Protein AF-T1DW02-F1 (afdb_monomer)

Foldseek 3Di:
DLVVVLVVLVVVLVVLVVVLVVLVVCVVVVVRPDPVVNVVSVVVNVVSVVVSVVSVD

Mean predicted aligned error: 6.17 Å

Nearest PDB structures (foldseek):
  3r84-assembly10_S  TM=9.463E-01  e=2.368E+00  Saccharomyces cerevisiae
  6b87-assembly3_C  TM=5.328E-01  e=3.302E+00  synthetic construct
  4abm-assembly1_A  TM=4.691E-01  e=7.334E+00  Homo sapiens

Solvent-accessible surface area (backbone atoms only — not comparable to full-atom values): 3324 Å² total; per-residue (Å²): 138,70,66,65,57,55,54,49,51,52,49,52,47,52,54,55,48,52,53,48,50,53,51,52,50,35,46,72,70,69,70,51,89,57,72,65,55,58,59,51,52,53,50,51,50,50,53,50,50,51,52,49,52,67,69,72,108

Structure (mmCIF, N/CA/C/O backbone):
data_AF-T1DW02-F1
#
_entry.id   AF-T1DW02-F1
#
loop_
_atom_site.group_PDB
_atom_site.id
_atom_site.type_symbol
_atom_site.label_atom_id
_atom_site.label_alt_id
_atom_site.label_comp_id
_atom_site.label_asym_id
_atom_site.label_entity_id
_atom_site.label_seq_id
_atom_site.pdbx_PDB_ins_code
_atom_site.Cartn_x
_atom_site.Cartn_y
_atom_site.Cartn_z
_atom_site.occupancy
_atom_site.B_iso_or_equiv
_atom_site.auth_seq_id
_atom_site.auth_comp_id
_atom_site.auth_asym_id
_atom_site.auth_atom_id
_atom_site.pdbx_PDB_model_num
ATOM 1 N N . MET A 1 1 ? -10.144 -10.684 25.861 1.00 45.81 1 MET A N 1
ATOM 2 C CA . MET A 1 1 ? -9.577 -11.483 24.746 1.00 45.81 1 MET A CA 1
ATOM 3 C C . MET A 1 1 ? -9.806 -10.849 23.357 1.00 45.81 1 MET A C 1
ATOM 5 O O . MET A 1 1 ? -9.592 -11.540 22.376 1.00 45.81 1 MET A O 1
ATOM 9 N N . LYS A 1 2 ? -10.195 -9.561 23.227 1.00 51.22 2 LYS A N 1
ATOM 10 C CA . LYS A 1 2 ? -10.452 -8.913 21.917 1.00 51.22 2 LYS A CA 1
ATOM 11 C C . LYS A 1 2 ? -9.320 -7.990 21.421 1.00 51.22 2 LYS A C 1
ATOM 13 O O . LYS A 1 2 ? -9.219 -7.752 20.226 1.00 51.22 2 LYS A O 1
ATOM 18 N N . ASP A 1 3 ? -8.423 -7.539 22.300 1.00 50.75 3 ASP A N 1
ATOM 19 C CA . ASP A 1 3 ? -7.350 -6.595 21.929 1.00 50.75 3 ASP A CA 1
ATOM 20 C C . ASP A 1 3 ? -6.154 -7.232 21.214 1.00 50.75 3 ASP A C 1
ATOM 22 O O . ASP A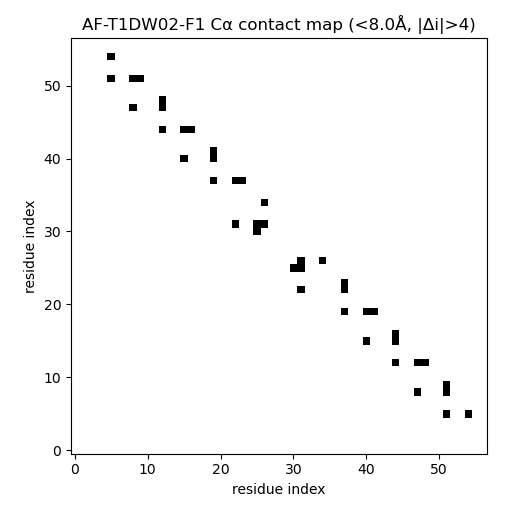 1 3 ? -5.472 -6.574 20.425 1.00 50.75 3 ASP A O 1
ATOM 26 N N . LYS A 1 4 ? -5.896 -8.525 21.460 1.00 55.25 4 LYS A N 1
ATOM 27 C CA . LYS A 1 4 ? -4.776 -9.243 20.825 1.00 55.25 4 LYS A CA 1
ATOM 28 C C . LYS A 1 4 ? -4.928 -9.288 19.301 1.00 55.25 4 LYS A C 1
ATOM 30 O O . LYS A 1 4 ? -3.960 -9.055 18.589 1.00 55.25 4 LYS A O 1
ATOM 35 N N . ASP A 1 5 ? -6.160 -9.454 18.835 1.00 71.94 5 ASP A N 1
ATOM 36 C CA . ASP A 1 5 ? -6.541 -9.520 17.425 1.00 71.94 5 ASP A CA 1
ATOM 37 C C . ASP A 1 5 ? -6.231 -8.228 16.645 1.00 71.94 5 ASP A C 1
ATOM 39 O O . ASP A 1 5 ? -5.710 -8.260 15.535 1.00 71.94 5 ASP A O 1
ATOM 43 N N . LEU A 1 6 ? -6.520 -7.059 17.228 1.00 77.44 6 LEU A N 1
ATOM 44 C CA . LEU A 1 6 ? -6.241 -5.765 16.591 1.00 77.44 6 LEU A CA 1
ATOM 45 C C . LEU A 1 6 ? -4.739 -5.487 16.495 1.00 77.44 6 LEU A C 1
ATOM 47 O O . LEU A 1 6 ? -4.275 -4.907 15.511 1.00 77.44 6 LEU A O 1
ATOM 51 N N . SER A 1 7 ? -3.981 -5.887 17.517 1.00 81.94 7 SER A N 1
ATOM 52 C CA . SER A 1 7 ? -2.522 -5.772 17.515 1.00 81.94 7 SER A CA 1
ATOM 53 C C . SER A 1 7 ? -1.899 -6.671 16.446 1.00 81.94 7 SER A C 1
ATOM 55 O O . SER A 1 7 ? -1.043 -6.228 15.682 1.00 81.94 7 SER A O 1
ATOM 57 N N . GLU A 1 8 ? -2.388 -7.904 16.326 1.00 81.56 8 GLU A N 1
ATOM 58 C CA . GLU A 1 8 ? -1.929 -8.877 15.336 1.00 81.56 8 GLU A CA 1
ATOM 59 C C . GLU A 1 8 ? -2.257 -8.431 13.903 1.00 81.56 8 GLU A C 1
ATOM 61 O O . GLU A 1 8 ? -1.374 -8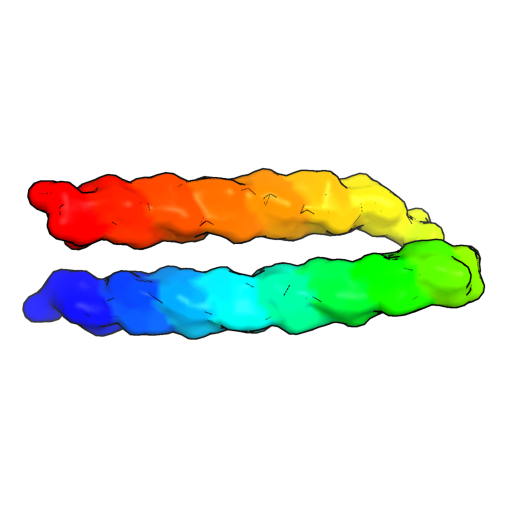.412 13.046 1.00 81.56 8 GLU A O 1
ATOM 66 N N . L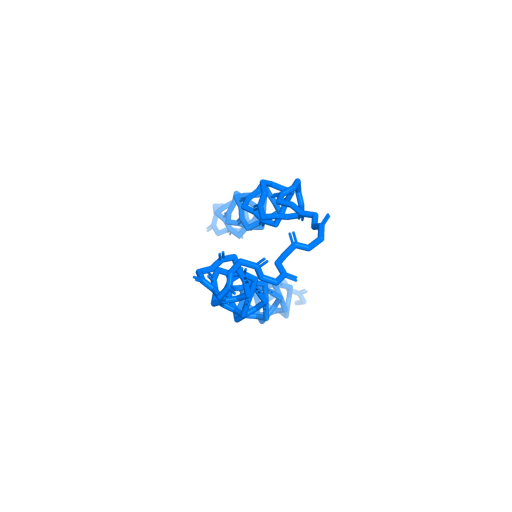EU A 1 9 ? -3.468 -7.910 13.665 1.00 81.69 9 LEU A N 1
ATOM 67 C CA . LEU A 1 9 ? -3.851 -7.308 12.382 1.00 81.69 9 LEU A CA 1
ATOM 68 C C . LEU A 1 9 ? -2.983 -6.094 12.018 1.00 81.69 9 LEU A C 1
ATOM 70 O O . LEU A 1 9 ? -2.576 -5.946 10.864 1.00 81.69 9 LEU A O 1
ATOM 74 N N . LYS A 1 10 ? -2.654 -5.229 12.986 1.00 83.62 10 LYS A N 1
ATOM 75 C CA . LYS A 1 10 ? -1.720 -4.110 12.767 1.00 83.62 10 LYS A CA 1
ATOM 76 C C . LYS A 1 10 ? -0.308 -4.598 12.449 1.00 83.62 10 LYS A C 1
ATOM 78 O O . LYS A 1 10 ? 0.366 -3.992 11.615 1.00 83.62 10 LYS A O 1
ATOM 83 N N . LYS A 1 11 ? 0.131 -5.687 13.082 1.00 88.06 11 LYS A N 1
ATOM 84 C CA . LYS A 1 11 ? 1.438 -6.303 12.841 1.00 88.06 11 LYS A CA 1
ATOM 85 C C . LYS A 1 11 ? 1.522 -6.870 11.421 1.00 88.06 11 LYS A C 1
ATOM 87 O O . LYS A 1 11 ? 2.419 -6.483 10.674 1.00 88.06 11 LY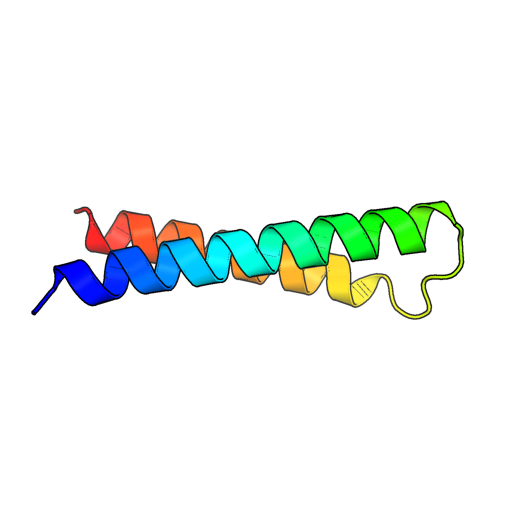S A O 1
ATOM 92 N N . MET A 1 12 ? 0.513 -7.637 11.002 1.00 85.31 12 MET A N 1
ATOM 93 C CA . MET A 1 12 ? 0.380 -8.131 9.625 1.00 85.31 12 MET A CA 1
ATOM 94 C C . MET A 1 12 ? 0.326 -6.987 8.607 1.00 85.31 12 MET A C 1
ATOM 96 O O . MET A 1 12 ? 0.934 -7.061 7.542 1.00 85.31 12 MET A O 1
ATOM 100 N N . LEU A 1 13 ? -0.368 -5.891 8.926 1.00 86.88 13 LEU A N 1
ATOM 101 C CA . LEU A 1 13 ? -0.422 -4.717 8.058 1.00 86.88 13 LEU A CA 1
ATOM 102 C C . LEU A 1 13 ? 0.953 -4.061 7.876 1.00 86.88 13 LEU A C 1
ATOM 104 O O . LEU A 1 13 ? 1.271 -3.605 6.776 1.00 86.88 13 LEU A O 1
ATOM 108 N N . SER A 1 14 ? 1.762 -4.009 8.935 1.00 88.50 14 SER A N 1
ATOM 109 C CA . SER A 1 14 ? 3.133 -3.498 8.864 1.00 88.50 14 SER A CA 1
ATOM 110 C C . SER A 1 14 ? 4.007 -4.378 7.972 1.00 88.50 14 SER A C 1
ATOM 112 O O . SER A 1 14 ? 4.681 -3.860 7.085 1.00 88.50 14 SER A O 1
ATOM 114 N N . GLU A 1 15 ? 3.950 -5.699 8.150 1.00 89.25 15 GLU A N 1
ATOM 115 C CA . GLU A 1 15 ? 4.690 -6.659 7.320 1.00 89.25 15 GLU A CA 1
ATOM 116 C C . GLU A 1 15 ? 4.302 -6.539 5.841 1.00 89.25 15 GLU A C 1
ATOM 118 O O . GLU A 1 15 ? 5.165 -6.383 4.976 1.00 89.25 15 GLU A O 1
ATOM 123 N N . LYS A 1 16 ? 2.997 -6.487 5.543 1.00 87.69 16 LYS A N 1
ATOM 124 C CA . LYS A 1 16 ? 2.484 -6.343 4.172 1.00 87.69 16 LYS A CA 1
ATOM 125 C C . LYS A 1 16 ? 2.868 -5.011 3.523 1.00 87.69 16 LYS A C 1
ATOM 127 O O . LYS A 1 16 ? 3.052 -4.950 2.309 1.00 87.69 16 LYS A O 1
ATOM 132 N N . LYS A 1 17 ? 3.022 -3.933 4.299 1.00 87.62 17 LYS A N 1
ATOM 133 C CA . LYS A 1 17 ? 3.539 -2.650 3.792 1.00 87.62 17 LYS A CA 1
ATOM 134 C C . LYS A 1 17 ? 5.028 -2.714 3.452 1.00 87.62 17 LYS A C 1
ATOM 136 O O . LYS A 1 17 ? 5.413 -2.156 2.425 1.00 87.62 17 LYS A O 1
ATOM 141 N N . SER A 1 18 ? 5.839 -3.385 4.268 1.00 91.25 18 SER A N 1
ATOM 142 C CA . SER A 1 18 ? 7.261 -3.603 3.972 1.00 91.25 18 SER A CA 1
ATOM 143 C C . SER A 1 18 ? 7.437 -4.446 2.709 1.00 91.25 18 SER A C 1
ATOM 145 O O . SER A 1 18 ? 8.164 -4.053 1.801 1.00 91.25 18 SER A O 1
ATOM 147 N N . GLU A 1 19 ? 6.671 -5.531 2.584 1.00 88.88 19 GLU A N 1
ATOM 148 C CA . GLU A 1 19 ? 6.650 -6.384 1.391 1.00 88.88 19 GLU A CA 1
ATOM 149 C C . GLU A 1 19 ? 6.231 -5.589 0.135 1.00 88.88 19 GLU A C 1
ATOM 151 O O . GLU A 1 19 ? 6.842 -5.703 -0.928 1.00 88.88 19 GLU A O 1
ATOM 156 N N . LEU A 1 20 ? 5.253 -4.680 0.259 1.00 89.00 20 LEU A N 1
ATOM 157 C CA . LEU A 1 20 ? 4.849 -3.784 -0.832 1.00 89.00 20 LEU A CA 1
ATOM 158 C C . LEU A 1 20 ? 5.969 -2.817 -1.236 1.00 89.00 20 LEU A C 1
ATOM 160 O O . LEU A 1 20 ? 6.108 -2.498 -2.420 1.00 89.00 20 LEU A O 1
ATOM 164 N N . PHE A 1 21 ? 6.740 -2.322 -0.270 1.00 89.31 21 PHE A N 1
ATOM 165 C CA . PHE A 1 21 ? 7.869 -1.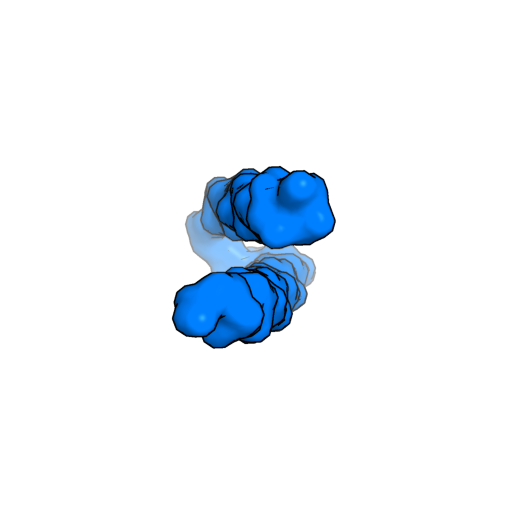430 -0.517 1.00 89.31 21 PHE A CA 1
ATOM 166 C C . PHE A 1 21 ? 8.999 -2.154 -1.255 1.00 89.31 21 PHE A C 1
ATOM 168 O O . PHE A 1 21 ? 9.485 -1.648 -2.267 1.00 89.31 21 PHE A O 1
ATOM 175 N N . GLU A 1 22 ? 9.342 -3.369 -0.830 1.00 88.62 22 GLU A N 1
ATOM 176 C CA . GLU A 1 22 ? 10.315 -4.217 -1.522 1.00 88.62 22 GLU A CA 1
ATOM 177 C C . GLU A 1 22 ? 9.870 -4.570 -2.944 1.00 88.62 22 GLU A C 1
ATOM 179 O O . GLU A 1 22 ? 10.658 -4.466 -3.884 1.00 88.62 22 GLU A O 1
ATOM 184 N N . LEU A 1 23 ? 8.599 -4.938 -3.137 1.00 86.69 23 LEU A N 1
ATOM 185 C CA . LEU A 1 23 ? 8.060 -5.226 -4.469 1.00 86.69 23 LEU A CA 1
ATOM 186 C C . LEU A 1 23 ? 8.057 -3.981 -5.362 1.00 86.69 23 LEU A C 1
ATOM 188 O O . LEU A 1 23 ? 8.347 -4.081 -6.551 1.00 86.69 23 LEU A O 1
ATOM 192 N N . ARG A 1 24 ? 7.782 -2.792 -4.814 1.00 85.69 24 ARG A N 1
ATOM 193 C CA . ARG A 1 24 ? 7.897 -1.526 -5.555 1.00 85.69 24 ARG A CA 1
ATOM 194 C C . ARG A 1 24 ? 9.340 -1.204 -5.930 1.00 85.69 24 ARG A C 1
ATOM 196 O O . ARG A 1 24 ? 9.569 -0.721 -7.035 1.00 85.69 24 ARG A O 1
ATOM 203 N N . LEU A 1 25 ? 10.299 -1.486 -5.049 1.00 87.75 25 LEU A N 1
ATOM 204 C CA . LEU A 1 25 ? 11.729 -1.370 -5.342 1.00 87.75 25 LEU A CA 1
ATOM 205 C C . LEU A 1 25 ? 12.132 -2.309 -6.482 1.00 87.75 25 LEU A C 1
ATOM 207 O O . LEU A 1 25 ? 12.686 -1.841 -7.472 1.00 87.75 25 LEU A O 1
ATOM 211 N N . LYS A 1 26 ? 11.762 -3.592 -6.393 1.00 84.12 26 LYS A N 1
ATOM 212 C CA . LYS A 1 26 ? 12.008 -4.600 -7.441 1.00 84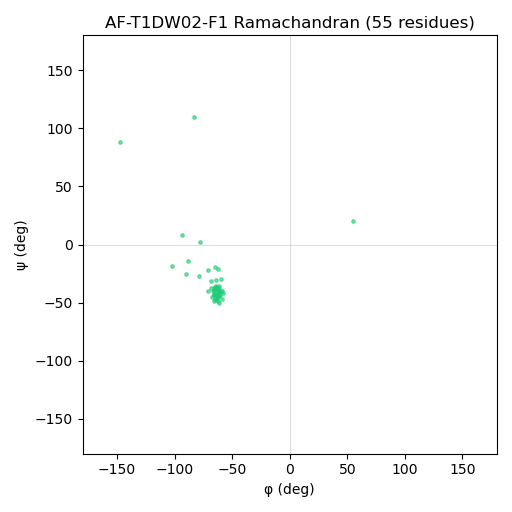.12 26 LYS A CA 1
ATOM 213 C C . LYS A 1 26 ? 11.325 -4.251 -8.769 1.00 84.12 26 LYS A C 1
ATOM 215 O O . LYS A 1 26 ? 11.877 -4.497 -9.838 1.00 84.12 26 LYS A O 1
ATOM 220 N N . LEU A 1 27 ? 10.135 -3.644 -8.720 1.00 83.44 27 LEU A N 1
ATOM 221 C CA . LEU A 1 27 ? 9.454 -3.113 -9.906 1.00 83.44 27 LEU A CA 1
ATOM 222 C C . LEU A 1 27 ? 10.258 -1.980 -10.541 1.00 83.44 27 LEU A C 1
ATOM 224 O O . LEU A 1 27 ? 10.415 -1.942 -11.757 1.00 83.44 27 LEU A O 1
ATOM 228 N N . LYS A 1 28 ? 10.785 -1.070 -9.719 1.00 81.94 28 LYS A N 1
ATOM 229 C CA . LYS A 1 28 ? 11.561 0.083 -10.178 1.00 81.94 28 LYS A CA 1
ATOM 230 C C . LYS A 1 28 ? 12.914 -0.321 -10.767 1.00 81.94 28 LYS A C 1
ATOM 232 O O . LYS A 1 28 ? 13.371 0.328 -11.698 1.00 81.94 28 LYS A O 1
ATOM 237 N N . THR A 1 29 ? 13.518 -1.404 -10.277 1.00 85.31 29 THR A N 1
ATOM 238 C CA . THR A 1 29 ? 14.721 -2.004 -10.879 1.00 85.31 29 THR A CA 1
ATOM 239 C C . THR A 1 29 ? 14.418 -2.842 -12.126 1.00 85.31 29 THR A C 1
ATOM 241 O O . THR A 1 29 ? 15.337 -3.422 -12.693 1.00 85.31 29 THR A O 1
ATOM 244 N N . MET A 1 30 ? 13.150 -2.918 -12.561 1.00 76.69 30 MET A N 1
ATOM 245 C CA . MET A 1 30 ? 12.672 -3.771 -13.660 1.00 76.69 30 MET A CA 1
ATOM 246 C C . MET A 1 30 ? 13.009 -5.263 -13.500 1.00 76.69 30 MET A C 1
ATOM 248 O O . MET A 1 30 ? 12.948 -6.029 -14.454 1.00 76.69 30 MET A O 1
ATOM 252 N N . GLN A 1 31 ? 13.298 -5.701 -12.274 1.00 71.75 31 GLN A N 1
ATOM 253 C CA . GLN A 1 31 ? 13.572 -7.100 -11.929 1.00 71.75 31 GLN A CA 1
ATOM 254 C C . GLN A 1 31 ? 12.313 -7.835 -11.459 1.00 71.75 31 GLN A C 1
ATOM 256 O O . GLN A 1 31 ? 12.382 -8.949 -10.937 1.00 71.75 31 GLN A O 1
ATOM 261 N N . LEU A 1 32 ? 11.145 -7.203 -11.582 1.00 71.44 32 LEU A N 1
ATOM 262 C CA . LEU A 1 32 ? 9.909 -7.781 -11.094 1.00 71.44 32 LEU A CA 1
ATOM 263 C C . LEU A 1 32 ? 9.328 -8.755 -12.114 1.00 71.44 32 LEU A C 1
ATOM 265 O O . LEU A 1 32 ? 8.769 -8.366 -13.134 1.00 71.44 32 LEU A O 1
ATOM 269 N N . THR A 1 33 ? 9.392 -10.032 -11.768 1.00 67.75 33 THR A N 1
ATOM 270 C CA . THR A 1 33 ? 8.811 -11.132 -12.539 1.00 67.75 33 THR A CA 1
ATOM 271 C C . THR A 1 33 ? 7.286 -11.168 -12.492 1.00 67.75 33 THR A C 1
ATOM 273 O O . THR A 1 33 ? 6.679 -11.758 -13.381 1.00 67.75 33 THR A O 1
ATOM 276 N N . ASN A 1 34 ? 6.637 -10.566 -11.483 1.00 74.94 34 ASN A N 1
ATOM 277 C CA . ASN A 1 34 ? 5.180 -10.648 -11.362 1.00 74.94 34 ASN A CA 1
ATOM 278 C C . ASN A 1 34 ? 4.518 -9.395 -10.737 1.00 74.94 34 ASN A C 1
ATOM 280 O O . ASN A 1 34 ? 4.282 -9.346 -9.525 1.00 74.94 34 ASN A O 1
ATOM 284 N N . PRO A 1 35 ? 4.160 -8.377 -11.547 1.00 77.00 35 PRO A N 1
ATOM 285 C CA . PRO A 1 35 ? 3.480 -7.160 -11.080 1.00 77.00 35 PRO A CA 1
ATOM 286 C C . PRO A 1 35 ? 2.096 -7.415 -10.470 1.00 77.00 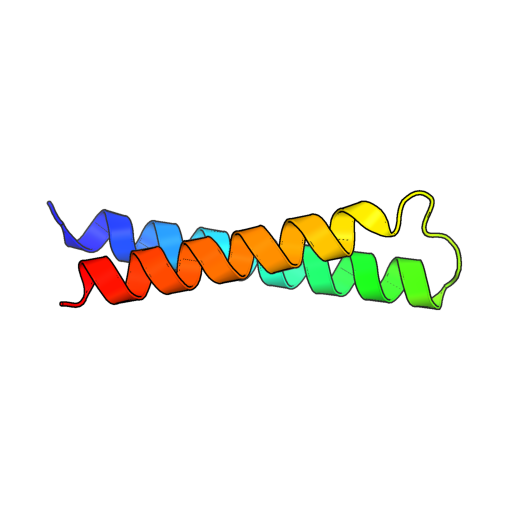35 PRO A C 1
ATOM 288 O O . PRO A 1 35 ? 1.627 -6.618 -9.654 1.00 77.00 35 PRO A O 1
ATOM 291 N N . SER A 1 36 ? 1.467 -8.550 -10.779 1.00 83.25 36 SER A N 1
ATOM 292 C CA . SER A 1 36 ? 0.175 -8.958 -10.215 1.00 83.25 36 SER A CA 1
ATOM 293 C C . SER A 1 36 ? 0.206 -9.099 -8.688 1.00 83.25 36 SER A C 1
ATOM 295 O O . SER A 1 36 ? -0.799 -8.834 -8.024 1.00 83.25 36 SER A O 1
ATOM 297 N N . GLN A 1 37 ? 1.364 -9.443 -8.109 1.00 83.31 37 GLN A N 1
ATOM 298 C CA . GLN A 1 37 ? 1.523 -9.553 -6.655 1.00 83.31 37 GLN A CA 1
ATOM 299 C C . GLN A 1 37 ? 1.320 -8.207 -5.954 1.00 83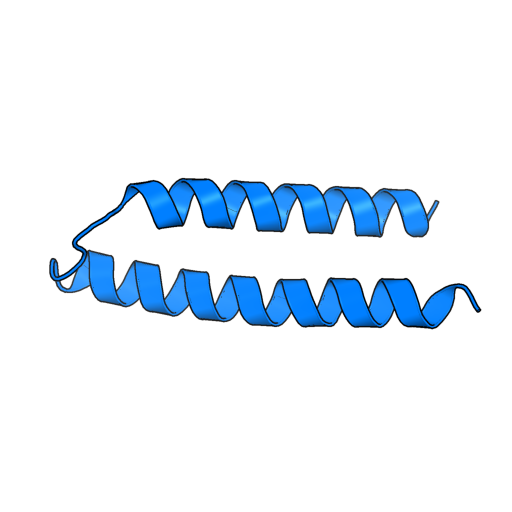.31 37 GLN A C 1
ATOM 301 O O . GLN A 1 37 ? 0.700 -8.159 -4.899 1.00 83.31 37 GLN A O 1
ATOM 306 N N . ILE A 1 38 ? 1.733 -7.093 -6.569 1.00 86.00 38 ILE A N 1
ATOM 307 C CA . ILE A 1 38 ? 1.528 -5.748 -6.008 1.00 86.00 38 ILE A CA 1
ATOM 308 C C . ILE A 1 38 ? 0.032 -5.429 -5.901 1.00 86.00 38 ILE A C 1
ATOM 310 O O . ILE A 1 38 ? -0.421 -4.861 -4.906 1.00 86.00 38 ILE A O 1
ATOM 314 N N . ALA A 1 39 ? -0.752 -5.797 -6.918 1.00 87.12 39 ALA A N 1
ATOM 315 C CA . ALA A 1 39 ? -2.197 -5.589 -6.910 1.00 87.12 39 ALA A CA 1
ATOM 316 C C . ALA A 1 39 ? -2.891 -6.452 -5.843 1.00 87.12 39 ALA A C 1
ATOM 318 O O . ALA A 1 39 ? -3.789 -5.964 -5.153 1.00 87.12 39 ALA A O 1
ATOM 319 N N . MET A 1 40 ? -2.454 -7.703 -5.676 1.00 87.25 40 MET A N 1
ATOM 320 C CA . MET A 1 40 ? -2.956 -8.607 -4.638 1.00 87.25 40 MET A CA 1
ATOM 321 C C . MET A 1 40 ? -2.632 -8.079 -3.235 1.00 87.25 40 MET A C 1
ATOM 323 O O . MET A 1 40 ? -3.533 -7.915 -2.417 1.00 87.25 40 MET A O 1
ATOM 327 N N . LEU A 1 41 ? -1.384 -7.671 -3.007 1.00 87.31 41 LEU A N 1
ATOM 328 C CA . LEU A 1 41 ? -0.921 -7.149 -1.724 1.00 87.31 41 LEU A CA 1
ATOM 329 C C . LEU A 1 41 ? -1.651 -5.861 -1.316 1.00 87.31 41 LEU A C 1
ATOM 331 O O . LEU A 1 41 ? -2.013 -5.677 -0.156 1.00 87.31 41 LEU A O 1
ATOM 335 N N . ARG A 1 42 ? -1.947 -4.981 -2.283 1.00 88.38 42 ARG A N 1
ATOM 336 C CA . ARG A 1 42 ? -2.789 -3.794 -2.054 1.00 88.38 42 ARG A CA 1
ATOM 337 C C . ARG A 1 42 ? -4.212 -4.160 -1.629 1.00 88.38 42 ARG A C 1
ATOM 339 O O . ARG A 1 42 ? -4.758 -3.491 -0.753 1.00 88.38 42 ARG A O 1
ATOM 346 N N . LYS A 1 43 ? -4.814 -5.190 -2.238 1.00 89.94 43 LYS A N 1
ATOM 347 C CA . LYS A 1 43 ? -6.147 -5.682 -1.847 1.00 89.94 43 LYS A CA 1
ATOM 348 C C . LYS A 1 43 ? -6.125 -6.272 -0.439 1.00 89.94 43 LYS A C 1
ATOM 350 O O . LYS A 1 43 ? -7.043 -6.001 0.329 1.00 89.94 43 LYS A O 1
ATOM 355 N N . ASP A 1 44 ? -5.081 -7.010 -0.082 1.00 87.62 44 ASP A N 1
ATOM 356 C CA . ASP A 1 44 ? -4.950 -7.587 1.257 1.00 87.62 44 ASP A CA 1
ATOM 357 C C . ASP A 1 44 ? -4.799 -6.500 2.329 1.00 87.62 44 ASP A C 1
ATOM 359 O O . ASP A 1 44 ? -5.515 -6.531 3.328 1.00 87.62 44 ASP A O 1
ATOM 363 N N . ILE A 1 45 ? -3.975 -5.471 2.088 1.00 88.94 45 ILE A N 1
ATOM 364 C CA . ILE A 1 45 ? -3.864 -4.305 2.985 1.00 88.94 45 ILE A CA 1
ATOM 365 C C . ILE A 1 45 ? -5.224 -3.612 3.157 1.00 88.94 45 ILE A C 1
ATOM 367 O O . ILE A 1 45 ? -5.578 -3.216 4.268 1.00 88.94 45 ILE A O 1
ATOM 371 N N . ALA A 1 46 ? -6.000 -3.468 2.078 1.00 89.69 46 ALA A N 1
ATOM 372 C CA . ALA A 1 46 ? -7.336 -2.881 2.150 1.00 89.69 46 ALA A CA 1
ATOM 373 C C . ALA A 1 46 ? -8.288 -3.731 3.008 1.00 89.69 46 ALA A C 1
ATOM 375 O O . ALA A 1 46 ? -8.931 -3.185 3.900 1.00 89.69 46 ALA A O 1
ATOM 376 N N . ARG A 1 47 ? -8.319 -5.059 2.817 1.00 87.62 47 ARG A N 1
ATOM 377 C CA . ARG A 1 47 ? -9.145 -5.960 3.642 1.00 87.62 47 ARG A CA 1
ATOM 378 C C . ARG A 1 47 ? -8.753 -5.916 5.117 1.00 87.62 47 ARG A C 1
ATOM 380 O O . ARG A 1 47 ? -9.637 -5.869 5.965 1.00 87.62 47 ARG A O 1
ATOM 387 N N . ILE A 1 48 ? -7.454 -5.895 5.424 1.00 86.44 48 ILE A N 1
ATOM 388 C CA . ILE A 1 48 ? -6.966 -5.800 6.807 1.00 86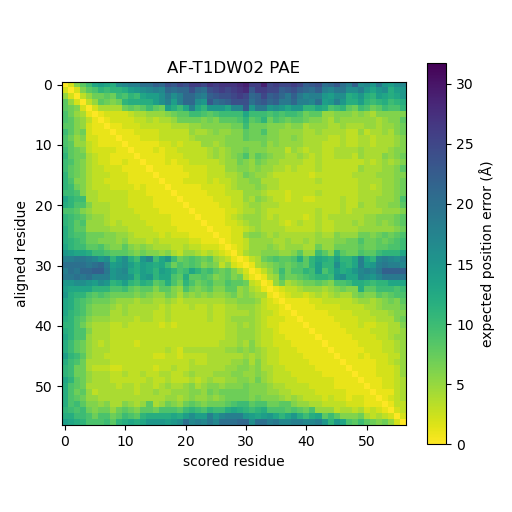.44 48 ILE A CA 1
ATOM 389 C C . ILE A 1 48 ? -7.410 -4.476 7.438 1.00 86.44 48 ILE A C 1
ATOM 391 O O . ILE A 1 48 ? -7.912 -4.478 8.557 1.00 86.44 48 ILE A O 1
ATOM 395 N N . ASN A 1 49 ? -7.304 -3.353 6.719 1.00 86.31 49 ASN A N 1
ATOM 396 C CA . ASN A 1 49 ? -7.808 -2.064 7.206 1.00 86.31 49 ASN A CA 1
ATOM 397 C C . ASN A 1 49 ? -9.317 -2.092 7.473 1.00 86.31 49 ASN A C 1
ATOM 399 O O . ASN A 1 49 ? -9.755 -1.602 8.511 1.00 86.31 49 ASN A O 1
ATOM 403 N N . THR A 1 50 ? -10.108 -2.685 6.574 1.00 89.81 50 THR A N 1
ATOM 404 C CA . THR A 1 50 ? -11.555 -2.840 6.773 1.00 89.81 50 THR A CA 1
ATOM 405 C C . THR A 1 50 ? -11.860 -3.704 7.995 1.00 89.81 50 THR A C 1
ATOM 407 O O . THR A 1 50 ? -12.701 -3.323 8.800 1.00 89.81 50 THR A O 1
ATOM 410 N N . ALA A 1 51 ? -11.147 -4.817 8.188 1.00 85.00 51 ALA A N 1
ATOM 411 C CA . ALA A 1 51 ? -11.310 -5.677 9.360 1.00 85.00 51 ALA A CA 1
ATOM 412 C C . ALA A 1 51 ? -10.905 -4.975 10.668 1.00 85.00 51 ALA A C 1
ATOM 414 O O . ALA A 1 51 ? -11.571 -5.144 11.685 1.00 85.00 51 ALA A O 1
ATOM 415 N N . ILE A 1 52 ? -9.841 -4.163 10.644 1.00 84.56 52 ILE A N 1
ATOM 416 C CA . ILE A 1 52 ? -9.435 -3.328 11.784 1.00 84.56 52 ILE A CA 1
ATOM 417 C C . ILE A 1 52 ? -10.527 -2.307 12.106 1.00 84.56 52 ILE A C 1
ATOM 419 O O . ILE A 1 52 ? -10.854 -2.142 13.276 1.00 84.56 52 ILE A O 1
ATOM 423 N N . SER A 1 53 ? -11.089 -1.638 11.094 1.00 85.25 53 SER A N 1
ATOM 424 C CA . SER A 1 53 ? -12.172 -0.668 11.292 1.00 85.25 53 SER A CA 1
ATOM 425 C C . SER A 1 53 ? -13.414 -1.342 11.871 1.00 85.25 53 SER A C 1
ATOM 427 O O . SER A 1 53 ? -13.898 -0.914 12.906 1.00 85.25 53 SER A O 1
ATOM 429 N N . ALA A 1 54 ? -13.840 -2.464 11.288 1.00 84.31 54 ALA A N 1
ATOM 430 C CA . ALA A 1 54 ? -15.001 -3.228 11.741 1.00 84.31 54 ALA A CA 1
ATOM 431 C C . ALA A 1 54 ? -14.845 -3.855 13.139 1.00 84.31 54 ALA A C 1
ATOM 433 O O . ALA A 1 54 ? -15.841 -4.232 13.740 1.00 84.31 54 ALA A O 1
ATOM 434 N N . LYS A 1 55 ? -13.613 -4.019 13.648 1.00 77.19 55 LYS A N 1
ATOM 435 C CA . LYS A 1 55 ? -13.346 -4.440 15.039 1.00 77.19 55 LYS A CA 1
ATOM 436 C C . LYS A 1 55 ? -13.258 -3.268 16.021 1.00 77.19 55 LYS A C 1
ATOM 438 O O . LYS A 1 55 ? -13.180 -3.505 17.225 1.00 77.19 55 LYS A O 1
ATOM 443 N N . LYS A 1 56 ? -13.131 -2.042 15.510 1.00 67.81 56 LYS A N 1
ATOM 444 C CA . LYS A 1 56 ? -13.021 -0.816 16.305 1.00 67.81 56 LYS A CA 1
ATOM 445 C C . LYS A 1 56 ? -14.399 -0.205 16.597 1.00 67.81 56 LYS A C 1
ATOM 447 O O . LYS A 1 56 ? -14.510 0.500 17.597 1.00 67.81 56 LYS A O 1
ATOM 452 N N . ASP A 1 57 ? -15.378 -0.485 15.737 1.00 51.50 57 ASP A N 1
ATOM 453 C CA . ASP A 1 57 ? -16.820 -0.279 15.941 1.00 51.50 57 ASP A CA 1
ATOM 454 C C . ASP A 1 57 ? -17.444 -1.443 16.740 1.00 51.50 57 ASP A C 1
ATOM 456 O O . ASP A 1 57 ? -18.380 -1.182 17.530 1.00 51.50 57 ASP A O 1
#

pLDDT: mean 81.07, std 10.93, range [45.81, 91.25]

Sequence (57 aa):
MKDKDLSELKKMLSEKKSELFELRLKLKTMQLTNPSQIAMLRKDIARINTAISAKKD

Organism: NCBI:txid1325130

Radius of gyration: 13.61 Å; Cα contacts (8 Å, |Δi|>4): 21; chains: 1; bounding box: 32×12×38 Å

Secondary structure (DSSP, 8-state):
--HHHHHHHHHHHHHHHHHHHHHHHHHHTT--S-THHHHHHHHHHHHHHHHHHHHH-

InterPro domains:
  IPR001854 Large ribosomal subunit protein uL29 [MF_00374] (1-55)
  IPR001854 Large ribosomal subunit protein uL29 [PF00831] (2-55)
  IPR001854 Large ribosomal subunit protein uL29 [TIGR00012] (1-55)
  IPR001854 Large ribosomal subunit protein uL29 [cd00427] (1-55)
  IPR018254 Large ribosomal subunit protein uL29, conserved site [PS00579] (34-48)
  IPR036049 Large ribosomal subunit protein uL29 superfamily [G3DSA:1.10.287.310] (1-57)
  IPR036049 Large ribosomal subunit protein uL29 superfamily [SSF46561] (2-56)